Protein AF-A0A970T550-F1 (afdb_monomer)

Sequence (109 aa):
MKINMDKAIVEFIPETEVETAELEALWIKIANCVGDDKKLSPIGVYIPSEKNVARFHIGGLSEVEANAVPELRAPFDCTVYCLTCNKMQKVAKGDLVPICCGKVMEIMD

Mean predicted aligned error: 5.29 Å

Solvent-accessible surface area (backbone atoms only — not comparable to full-atom values): 6719 Å² total; per-residue (Å²): 106,49,79,50,76,62,93,95,42,79,45,81,43,58,75,46,61,64,49,42,30,53,49,50,32,52,42,58,68,52,67,63,64,84,78,54,80,52,43,80,41,81,52,88,78,78,42,65,91,82,46,80,59,85,49,66,45,74,44,56,59,52,76,66,59,69,70,50,78,79,71,39,41,30,74,44,75,34,42,30,36,26,94,86,80,69,50,71,45,81,45,51,54,68,38,71,53,58,71,49,98,92,37,68,38,45,78,47,132

Foldseek 3Di:
DDWDDDPPDIDDDDPDLQSVQVVVLVCVLQVPPPDDHWDWAWDDDQDCVVPNDTDTDTPPDDPCSVLDATFGFDQAFFWFADPPPRDIDTDHGGDTQDDDPNHRTHTDD

pLDDT: mean 90.44, std 7.03, range [61.25, 96.5]

Secondary structure (DSSP, 8-state):
-EEEEETTEEEEE--SHHHHHHHHHHHHHHH--SSSPPEEEE-S--BTTTB----EEEET--HHHHHSPP-PBPSSSEEEE-TTT--EEEE-TTSBPPEETTEEPEEE-

Structure (mmCIF, N/CA/C/O backbone):
data_AF-A0A970T550-F1
#
_entry.id   AF-A0A970T550-F1
#
loop_
_atom_site.group_PDB
_atom_site.id
_atom_site.type_symbol
_atom_site.label_atom_id
_atom_site.label_alt_id
_atom_site.label_comp_id
_atom_site.label_asym_id
_atom_site.label_entity_id
_atom_site.label_seq_id
_atom_site.pdbx_PDB_ins_code
_atom_site.Cartn_x
_atom_site.Cartn_y
_atom_site.Cartn_z
_atom_site.occupancy
_atom_site.B_iso_or_equiv
_atom_site.auth_seq_id
_atom_site.auth_comp_id
_atom_site.auth_asym_id
_atom_site.auth_atom_id
_atom_site.pdbx_PDB_model_num
ATOM 1 N N . MET A 1 1 ? -9.908 1.927 1.411 1.00 91.69 1 MET A N 1
ATOM 2 C CA . MET A 1 1 ? -9.423 1.863 0.021 1.00 91.69 1 MET A CA 1
ATOM 3 C C . MET A 1 1 ? -10.335 0.936 -0.747 1.00 91.69 1 MET A C 1
ATOM 5 O O . MET A 1 1 ? -10.575 -0.192 -0.315 1.00 91.69 1 MET A O 1
ATOM 9 N N . LYS A 1 2 ? -10.794 1.383 -1.914 1.00 95.38 2 LYS A N 1
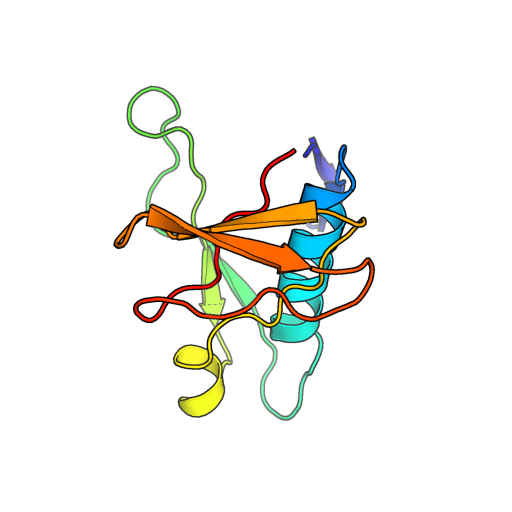ATOM 10 C CA . LYS A 1 2 ? -11.636 0.610 -2.825 1.00 95.38 2 LYS A CA 1
ATOM 11 C C . LYS A 1 2 ? -10.799 0.024 -3.961 1.00 95.38 2 LYS A C 1
ATOM 13 O O . LYS A 1 2 ? -9.899 0.680 -4.476 1.00 95.38 2 LYS A O 1
ATOM 18 N N . ILE A 1 3 ? -11.131 -1.199 -4.376 1.00 94.88 3 ILE A N 1
ATOM 19 C CA . ILE A 1 3 ? -10.524 -1.861 -5.538 1.00 94.88 3 ILE A CA 1
ATOM 20 C C . ILE A 1 3 ? -11.581 -1.997 -6.636 1.00 94.88 3 ILE A C 1
ATOM 22 O O . ILE A 1 3 ? -12.696 -2.452 -6.367 1.00 94.88 3 ILE A O 1
ATOM 26 N N . ASN A 1 4 ? -11.234 -1.610 -7.862 1.00 96.50 4 ASN A N 1
ATOM 27 C CA . ASN A 1 4 ? -12.048 -1.827 -9.058 1.00 96.50 4 ASN A CA 1
ATOM 28 C C . ASN A 1 4 ? -11.273 -2.649 -10.099 1.00 96.50 4 ASN A C 1
ATOM 30 O O . ASN A 1 4 ? -10.041 -2.664 -10.097 1.00 96.50 4 ASN A O 1
ATOM 34 N N . MET A 1 5 ? -11.995 -3.343 -10.979 1.00 95.06 5 MET A N 1
ATOM 35 C CA . MET A 1 5 ? -11.412 -4.112 -12.077 1.00 95.06 5 MET A CA 1
ATOM 36 C C . MET A 1 5 ? -12.086 -3.745 -13.396 1.00 95.06 5 MET A C 1
ATOM 38 O O . MET A 1 5 ? -13.282 -3.983 -13.569 1.00 95.06 5 MET A O 1
ATOM 42 N N . ASP A 1 6 ? -11.301 -3.240 -14.346 1.00 94.12 6 ASP A N 1
ATOM 43 C CA . ASP A 1 6 ? -11.699 -3.107 -15.748 1.00 94.12 6 ASP A CA 1
ATOM 44 C C . ASP A 1 6 ? -10.848 -4.044 -16.611 1.00 94.12 6 ASP A C 1
ATOM 46 O O . ASP A 1 6 ? -9.707 -3.752 -16.975 1.00 94.12 6 ASP A O 1
ATOM 50 N N . LYS A 1 7 ? -11.406 -5.219 -16.927 1.00 94.62 7 LYS A N 1
ATOM 51 C CA . LYS A 1 7 ? -10.752 -6.287 -17.702 1.00 94.62 7 LYS A CA 1
ATOM 52 C C . LYS A 1 7 ? -9.402 -6.697 -17.098 1.00 94.62 7 LYS A C 1
ATOM 54 O O . LYS A 1 7 ? -9.369 -7.458 -16.140 1.00 94.62 7 LYS A O 1
ATOM 59 N N . ALA A 1 8 ? -8.302 -6.232 -17.689 1.00 93.19 8 ALA A N 1
ATOM 60 C CA . ALA A 1 8 ? -6.933 -6.540 -17.283 1.00 93.19 8 ALA A CA 1
ATOM 61 C C . ALA A 1 8 ? -6.298 -5.424 -16.430 1.00 93.19 8 ALA A C 1
ATOM 63 O O . ALA A 1 8 ? -5.095 -5.460 -16.179 1.00 93.19 8 ALA A O 1
ATOM 64 N N . ILE A 1 9 ? -7.084 -4.428 -16.015 1.00 92.94 9 ILE A N 1
ATOM 65 C CA . ILE A 1 9 ? -6.650 -3.279 -15.221 1.00 92.94 9 ILE A CA 1
ATOM 66 C C . ILE A 1 9 ? -7.253 -3.394 -13.823 1.00 92.94 9 ILE A C 1
ATOM 68 O O . ILE A 1 9 ? -8.456 -3.604 -13.671 1.00 92.94 9 ILE A O 1
ATOM 72 N N . VAL A 1 10 ? -6.403 -3.239 -12.808 1.00 94.44 10 VAL A N 1
ATOM 73 C CA . VAL A 1 10 ? -6.810 -3.111 -11.406 1.00 94.44 10 VAL A CA 1
ATOM 74 C C . VAL A 1 10 ? -6.586 -1.667 -10.982 1.00 94.44 10 VAL A C 1
ATOM 76 O O . VAL A 1 10 ? -5.489 -1.138 -11.152 1.00 94.44 10 VAL A O 1
ATOM 79 N N . GLU A 1 11 ? -7.614 -1.047 -10.417 1.00 94.94 11 GLU A N 1
ATOM 80 C CA . GLU A 1 11 ? -7.554 0.316 -9.892 1.00 94.94 11 GLU A CA 1
ATOM 81 C C . GLU A 1 11 ? -7.606 0.278 -8.364 1.00 94.94 11 GLU A C 1
ATOM 83 O O . GLU A 1 11 ? -8.514 -0.322 -7.781 1.00 94.94 11 GLU A O 1
ATOM 88 N N . PHE A 1 12 ? -6.648 0.947 -7.723 1.00 96.12 12 PHE A N 1
ATOM 89 C CA . PHE A 1 12 ? -6.660 1.224 -6.289 1.00 96.12 12 PHE A CA 1
ATOM 90 C C . PHE A 1 12 ? -7.122 2.662 -6.085 1.00 96.12 12 PHE A C 1
ATOM 92 O O . PHE A 1 12 ? -6.464 3.597 -6.537 1.00 96.12 12 PHE A O 1
ATOM 99 N N . ILE A 1 13 ? -8.267 2.833 -5.433 1.00 96.19 13 ILE A N 1
ATOM 100 C CA . ILE A 1 13 ? -8.877 4.139 -5.198 1.00 96.19 13 ILE A CA 1
ATOM 101 C C . ILE A 1 13 ? -8.806 4.397 -3.690 1.00 96.19 13 ILE A C 1
ATOM 103 O O . ILE A 1 13 ? -9.539 3.742 -2.938 1.00 96.19 13 ILE A O 1
ATOM 107 N N . PRO A 1 14 ? -7.908 5.283 -3.224 1.00 96.50 14 PRO A N 1
ATOM 108 C CA . PRO A 1 14 ? -7.827 5.611 -1.810 1.00 96.50 14 PRO A CA 1
ATOM 109 C C . PRO A 1 14 ? -9.111 6.325 -1.374 1.00 96.50 14 PRO A C 1
ATOM 111 O O . PRO A 1 14 ? -9.698 7.107 -2.122 1.00 96.50 14 PRO A O 1
ATOM 114 N N . GLU A 1 15 ? -9.563 6.026 -0.164 1.00 96.19 15 GLU A N 1
ATOM 115 C CA . GLU A 1 15 ? -10.764 6.597 0.453 1.00 96.19 15 GLU A CA 1
ATOM 116 C C . GLU A 1 15 ? -10.410 7.543 1.611 1.00 96.19 15 GLU A C 1
ATOM 118 O O . GLU A 1 15 ? -11.272 8.281 2.085 1.00 96.19 15 GLU A O 1
ATOM 123 N N . THR A 1 16 ? -9.145 7.554 2.044 1.00 94.25 16 THR A N 1
ATOM 124 C CA . THR A 1 16 ? -8.625 8.434 3.099 1.00 94.25 16 THR A CA 1
ATOM 125 C C . THR A 1 16 ? -7.323 9.121 2.668 1.00 94.25 16 THR A C 1
ATOM 127 O O . THR A 1 16 ? -6.649 8.694 1.724 1.00 94.25 16 THR A O 1
ATOM 130 N N . GLU A 1 17 ? -6.938 10.197 3.363 1.00 92.00 17 GLU A N 1
ATOM 131 C CA . GLU A 1 17 ? -5.660 10.877 3.099 1.00 92.00 17 GLU A CA 1
ATOM 132 C C . GLU A 1 17 ? -4.452 9.980 3.430 1.00 92.00 17 GLU A C 1
ATOM 134 O O . GLU A 1 17 ? -3.449 10.017 2.720 1.00 92.00 17 GLU A O 1
ATOM 139 N N . VAL A 1 18 ? -4.562 9.126 4.455 1.00 91.06 18 VAL A N 1
ATOM 140 C CA . VAL A 1 18 ? -3.522 8.143 4.811 1.00 91.06 18 VAL A CA 1
ATOM 141 C C . VAL A 1 18 ? -3.333 7.126 3.688 1.00 91.06 18 VAL A C 1
ATOM 143 O O . VAL A 1 18 ? -2.213 6.923 3.229 1.00 91.06 18 VAL A O 1
ATOM 146 N N . GLU A 1 19 ? -4.424 6.558 3.171 1.00 94.25 19 GLU A N 1
ATOM 147 C CA . GLU A 1 19 ? -4.369 5.615 2.047 1.00 94.25 19 GLU A CA 1
ATOM 148 C C . GLU A 1 19 ? -3.802 6.260 0.778 1.00 94.25 19 GLU A C 1
ATOM 150 O O . GLU A 1 19 ? -3.144 5.593 -0.019 1.00 94.25 19 GLU A O 1
ATOM 155 N N . THR A 1 20 ? -4.043 7.560 0.587 1.00 94.69 20 THR A N 1
ATOM 156 C CA . THR A 1 20 ? -3.459 8.327 -0.520 1.00 94.69 20 THR A CA 1
ATOM 157 C C . THR A 1 20 ? -1.942 8.410 -0.365 1.00 94.69 20 THR A C 1
ATOM 159 O O . THR A 1 20 ? -1.222 8.073 -1.302 1.00 94.69 20 THR A O 1
ATOM 162 N N . ALA A 1 21 ? -1.448 8.771 0.822 1.00 91.50 21 ALA A N 1
ATOM 163 C CA . ALA A 1 21 ? -0.014 8.843 1.105 1.00 91.50 21 ALA A CA 1
ATOM 164 C C . ALA A 1 21 ? 0.685 7.474 0.974 1.00 91.50 21 ALA A C 1
ATOM 166 O O . ALA A 1 21 ? 1.790 7.382 0.435 1.00 91.50 21 ALA A O 1
ATOM 167 N N . GLU A 1 22 ? 0.041 6.391 1.417 1.00 93.06 22 GLU A N 1
ATOM 168 C CA . GLU A 1 22 ? 0.550 5.025 1.242 1.00 93.06 22 GLU A CA 1
ATOM 169 C C . GLU A 1 22 ? 0.610 4.617 -0.236 1.00 93.06 22 GLU A C 1
ATOM 171 O O . GLU A 1 22 ? 1.599 4.024 -0.682 1.00 93.06 22 GLU A O 1
ATOM 176 N N . LEU A 1 23 ? -0.424 4.953 -1.015 1.00 94.38 23 LEU A N 1
ATOM 177 C CA . LEU A 1 23 ? -0.464 4.665 -2.446 1.00 94.38 23 LEU A CA 1
ATOM 178 C C . LEU A 1 23 ? 0.580 5.483 -3.217 1.00 94.38 23 LEU A C 1
ATOM 180 O O . LEU A 1 23 ? 1.212 4.942 -4.122 1.00 94.38 23 LEU A O 1
ATOM 184 N N . GLU A 1 24 ? 0.826 6.739 -2.840 1.00 92.44 24 GLU A N 1
ATOM 185 C CA . GLU A 1 24 ? 1.916 7.559 -3.386 1.00 92.44 24 GLU A CA 1
ATOM 186 C C . GLU A 1 24 ? 3.290 6.943 -3.097 1.00 92.44 24 GLU A C 1
ATOM 188 O O . GLU A 1 24 ? 4.121 6.835 -4.003 1.00 92.44 24 GLU A O 1
ATOM 193 N N . ALA A 1 25 ? 3.524 6.470 -1.869 1.00 90.94 25 ALA A N 1
ATOM 194 C CA . ALA A 1 25 ? 4.768 5.794 -1.499 1.00 90.94 25 ALA A CA 1
ATOM 195 C C . ALA A 1 25 ? 4.979 4.504 -2.313 1.00 90.94 25 ALA A C 1
ATOM 197 O O . ALA A 1 25 ? 6.083 4.246 -2.812 1.00 90.94 25 ALA A O 1
ATOM 198 N N . LEU A 1 26 ? 3.918 3.709 -2.506 1.00 92.00 26 LEU A N 1
ATOM 199 C CA . LEU A 1 26 ? 3.947 2.550 -3.399 1.00 92.00 26 LEU A CA 1
ATOM 200 C C . LEU A 1 26 ? 4.240 2.973 -4.844 1.00 92.00 26 LEU A C 1
ATOM 202 O O . LEU A 1 26 ? 5.069 2.345 -5.506 1.00 92.00 26 LEU A O 1
ATOM 206 N N . TRP A 1 27 ? 3.602 4.042 -5.325 1.00 91.19 27 TRP A N 1
ATOM 207 C CA . TRP A 1 27 ? 3.770 4.538 -6.687 1.00 91.19 27 TRP A CA 1
ATOM 208 C C . TRP A 1 27 ? 5.207 4.973 -6.954 1.00 91.19 27 TRP A C 1
ATOM 210 O O . TRP A 1 27 ? 5.792 4.545 -7.941 1.00 91.19 27 TRP A O 1
ATOM 220 N N . ILE A 1 28 ? 5.832 5.725 -6.047 1.00 87.81 28 ILE A N 1
ATOM 221 C CA . ILE A 1 28 ? 7.250 6.112 -6.143 1.00 87.81 28 ILE A CA 1
ATOM 222 C C . ILE A 1 28 ? 8.148 4.872 -6.267 1.00 87.81 28 ILE A C 1
ATOM 224 O O . ILE A 1 28 ? 9.086 4.859 -7.069 1.00 87.81 28 ILE A O 1
ATOM 228 N N . LYS A 1 29 ? 7.847 3.804 -5.518 1.00 87.19 29 LYS A N 1
ATOM 229 C CA . LYS A 1 29 ? 8.621 2.555 -5.548 1.00 87.19 29 LYS A CA 1
ATOM 230 C C . LYS A 1 29 ? 8.563 1.859 -6.909 1.00 87.19 29 LYS A C 1
ATOM 232 O O . LYS A 1 29 ? 9.591 1.373 -7.393 1.00 87.19 29 LYS A O 1
ATOM 237 N N . ILE A 1 30 ? 7.373 1.788 -7.507 1.00 88.19 30 ILE A N 1
ATOM 238 C CA . ILE A 1 30 ? 7.119 1.006 -8.728 1.00 88.19 30 ILE A CA 1
ATOM 239 C C . ILE A 1 30 ? 7.219 1.823 -10.022 1.00 88.19 30 ILE A C 1
ATOM 241 O O . ILE A 1 30 ? 7.552 1.252 -11.052 1.00 88.19 30 ILE A O 1
ATOM 245 N N . ALA A 1 31 ? 6.963 3.132 -9.983 1.00 82.44 31 ALA A N 1
ATOM 246 C CA . ALA A 1 31 ? 6.925 4.003 -11.160 1.00 82.44 31 ALA A CA 1
ATOM 247 C C . ALA A 1 31 ? 8.295 4.589 -11.527 1.00 82.44 31 ALA A C 1
ATOM 249 O O . ALA A 1 31 ? 8.514 4.947 -12.683 1.00 82.44 31 ALA A O 1
ATOM 250 N N . ASN A 1 32 ? 9.233 4.670 -10.575 1.00 68.44 32 ASN A N 1
ATOM 251 C CA . ASN A 1 32 ? 10.612 5.067 -10.863 1.00 68.44 32 ASN A CA 1
ATOM 252 C C . ASN A 1 32 ? 11.342 3.925 -11.587 1.00 68.44 32 ASN A C 1
ATOM 254 O O . ASN A 1 32 ? 12.103 3.169 -10.983 1.00 68.44 32 ASN A O 1
ATOM 258 N N . CYS A 1 33 ? 11.080 3.756 -12.880 1.00 61.25 33 CYS A N 1
ATOM 259 C CA . CYS A 1 33 ? 11.718 2.744 -13.717 1.00 61.25 33 CYS A CA 1
ATOM 260 C C . CYS A 1 33 ? 13.079 3.243 -14.217 1.00 61.25 33 CYS A C 1
ATOM 262 O O . CYS A 1 33 ? 13.229 3.663 -15.362 1.00 61.25 33 CYS A O 1
ATOM 264 N N . VAL A 1 34 ? 14.089 3.194 -13.347 1.00 63.53 34 VAL A N 1
ATOM 265 C CA . VAL A 1 34 ? 15.486 3.109 -13.788 1.00 63.53 34 VAL A CA 1
ATOM 266 C C . VAL A 1 34 ? 15.836 1.621 -13.836 1.00 63.53 34 VAL A C 1
ATOM 268 O O . VAL A 1 34 ? 16.086 1.023 -12.796 1.00 63.53 34 VAL A O 1
ATOM 271 N N . GLY A 1 35 ? 15.812 1.014 -15.027 1.00 67.06 35 GLY A N 1
ATOM 272 C CA . GLY A 1 35 ? 16.088 -0.417 -15.217 1.00 67.06 35 GLY A CA 1
ATOM 273 C C . GLY A 1 35 ? 14.882 -1.208 -15.732 1.00 67.06 35 GLY A C 1
ATOM 274 O O . GLY A 1 35 ? 14.208 -0.755 -16.654 1.00 67.06 35 GLY A O 1
ATOM 275 N N . ASP A 1 36 ? 14.654 -2.395 -15.165 1.00 67.88 36 ASP A N 1
ATOM 276 C CA . ASP A 1 36 ? 13.616 -3.339 -15.597 1.00 67.88 36 ASP A CA 1
ATOM 277 C C . ASP A 1 36 ? 12.190 -2.899 -15.217 1.00 67.88 36 ASP A C 1
ATOM 279 O O . ASP A 1 36 ? 11.968 -2.180 -14.239 1.00 67.88 36 ASP A O 1
ATOM 283 N N . ASP A 1 37 ? 11.201 -3.402 -15.963 1.00 80.00 37 ASP A N 1
ATOM 284 C CA . ASP A 1 37 ? 9.783 -3.211 -15.653 1.00 80.00 37 ASP A CA 1
ATOM 285 C C . ASP A 1 37 ? 9.434 -3.803 -14.280 1.00 80.00 37 ASP A C 1
ATOM 287 O O . ASP A 1 37 ? 9.510 -5.020 -14.061 1.00 80.00 37 ASP A O 1
ATOM 291 N N . LYS A 1 38 ? 8.957 -2.952 -13.369 1.00 89.69 38 LYS A N 1
ATOM 292 C CA . LYS A 1 38 ? 8.480 -3.384 -12.053 1.00 89.69 38 LYS A CA 1
ATOM 293 C C . LYS A 1 38 ? 7.055 -3.917 -12.137 1.00 89.69 38 LYS A C 1
ATOM 295 O O . LYS A 1 38 ? 6.193 -3.337 -12.795 1.00 89.69 38 LYS A O 1
ATOM 300 N N . LYS A 1 39 ? 6.796 -5.048 -11.475 1.00 90.88 39 LYS A N 1
ATOM 301 C CA . LYS A 1 39 ? 5.511 -5.771 -11.561 1.00 90.88 39 LYS A CA 1
ATOM 302 C C . LYS A 1 39 ? 5.051 -6.255 -10.195 1.00 90.88 39 LYS A C 1
ATOM 304 O O . LYS A 1 39 ? 5.843 -6.820 -9.444 1.00 90.88 39 LYS A O 1
ATOM 309 N N . LEU A 1 40 ? 3.760 -6.106 -9.907 1.00 93.06 40 LEU A N 1
ATOM 310 C CA . LEU A 1 40 ? 3.124 -6.704 -8.733 1.00 93.06 40 LEU A CA 1
ATOM 311 C C . LEU A 1 40 ? 2.671 -8.126 -9.064 1.00 93.06 40 LEU A C 1
ATOM 313 O O . LEU A 1 40 ? 1.848 -8.331 -9.952 1.00 93.06 40 LEU A O 1
ATOM 317 N N . SER A 1 41 ? 3.208 -9.113 -8.351 1.00 94.06 41 SER A N 1
ATOM 318 C CA . SER A 1 41 ? 2.830 -10.526 -8.493 1.00 94.06 41 SER A CA 1
ATOM 319 C C . SER A 1 41 ? 2.178 -11.022 -7.202 1.00 94.06 41 SER A C 1
ATOM 321 O O . SER A 1 41 ? 2.760 -10.816 -6.139 1.00 94.06 41 SER A O 1
ATOM 323 N N . PRO A 1 42 ? 0.994 -11.655 -7.236 1.00 95.62 42 PRO A N 1
ATOM 324 C CA . PRO A 1 42 ? 0.320 -12.107 -6.020 1.00 95.62 42 PRO A CA 1
ATOM 325 C C . PRO A 1 42 ? 1.149 -13.161 -5.270 1.00 95.62 42 PRO A C 1
ATOM 327 O O . PRO A 1 42 ? 1.794 -14.012 -5.883 1.00 95.62 42 PRO A O 1
ATOM 330 N N . ILE A 1 43 ? 1.115 -13.115 -3.936 1.00 94.56 43 ILE A N 1
ATOM 331 C CA . ILE A 1 43 ? 1.786 -14.079 -3.054 1.00 94.56 43 ILE A CA 1
ATOM 332 C C . ILE A 1 43 ? 0.742 -14.920 -2.320 1.00 94.56 43 ILE A C 1
ATOM 334 O O . ILE A 1 43 ? 0.021 -14.422 -1.452 1.00 94.56 43 ILE A O 1
ATOM 338 N N . GLY A 1 44 ? 0.752 -16.227 -2.584 1.00 92.19 44 GLY A N 1
ATOM 339 C CA . GLY A 1 44 ? -0.106 -17.191 -1.897 1.00 92.19 44 GLY A CA 1
ATOM 340 C C . GLY A 1 44 ? -1.582 -17.044 -2.270 1.00 92.19 44 GLY A C 1
ATOM 341 O O . GLY A 1 44 ? -1.912 -16.752 -3.416 1.00 92.19 44 GLY A O 1
ATOM 342 N N . VAL A 1 45 ? -2.462 -17.280 -1.295 1.00 91.12 45 VAL A N 1
ATOM 343 C CA . VAL A 1 45 ? -3.922 -17.230 -1.457 1.00 91.12 45 VAL A CA 1
ATOM 344 C C . VAL A 1 45 ? -4.493 -16.165 -0.521 1.00 91.12 45 VAL A C 1
ATOM 346 O O . VAL A 1 45 ? -4.036 -16.029 0.615 1.00 91.12 45 VAL A O 1
ATOM 349 N N . TYR A 1 46 ? -5.487 -15.410 -0.990 1.00 93.06 46 TYR A N 1
ATOM 350 C CA . TYR A 1 46 ? -6.248 -14.477 -0.161 1.00 93.06 46 TYR A CA 1
ATOM 351 C C . TYR A 1 46 ? -7.484 -15.179 0.414 1.00 93.06 46 TYR A C 1
ATOM 353 O O . TYR A 1 46 ? -8.390 -15.551 -0.331 1.00 93.06 46 TYR A O 1
ATOM 361 N N . ILE A 1 47 ? -7.505 -15.367 1.737 1.00 94.31 47 ILE A N 1
ATOM 362 C CA . ILE A 1 47 ? -8.607 -15.995 2.477 1.00 94.31 47 ILE A CA 1
ATOM 363 C C . ILE A 1 47 ? -9.029 -15.032 3.601 1.00 94.31 47 ILE A C 1
ATOM 365 O O . ILE A 1 47 ? -8.378 -15.005 4.650 1.00 94.31 47 ILE A O 1
ATOM 369 N N . PRO A 1 48 ? -10.106 -14.239 3.416 1.00 93.69 48 PRO A N 1
ATOM 370 C CA . PRO A 1 48 ? -10.512 -13.203 4.371 1.00 93.69 48 PRO A CA 1
ATOM 371 C C . PRO A 1 48 ? -10.757 -13.715 5.794 1.00 93.69 48 PRO A C 1
ATOM 373 O O . PRO A 1 48 ? -10.487 -12.999 6.754 1.00 93.69 48 PRO A O 1
ATOM 376 N N . SER A 1 49 ? -11.250 -14.951 5.929 1.00 96.00 49 SER A N 1
ATOM 377 C CA . SER A 1 49 ? -11.546 -15.580 7.222 1.00 96.00 49 SER A CA 1
ATOM 378 C C . SER A 1 49 ? -10.303 -15.963 8.023 1.00 96.00 49 SER A C 1
ATOM 380 O O . SER A 1 49 ? -10.385 -16.079 9.240 1.00 96.00 49 SER A O 1
ATOM 382 N N . GLU A 1 50 ? -9.167 -16.177 7.360 1.00 93.56 50 GLU A N 1
ATOM 383 C CA . GLU A 1 50 ? -7.894 -16.471 8.025 1.00 93.56 50 GLU A CA 1
ATOM 384 C C . GLU A 1 50 ? -7.093 -15.192 8.237 1.00 93.56 50 GLU A C 1
ATOM 386 O O . GLU A 1 50 ? -6.638 -14.890 9.341 1.00 93.56 50 GLU A O 1
ATOM 391 N N . LYS A 1 51 ? -6.913 -14.428 7.157 1.00 90.25 51 LYS A N 1
ATOM 392 C CA . LYS A 1 51 ? -6.180 -13.172 7.171 1.00 90.25 51 LYS A CA 1
ATOM 393 C C . LYS A 1 51 ? -6.711 -12.259 6.081 1.00 90.25 51 LYS A C 1
ATOM 395 O O . LYS A 1 51 ? -6.490 -12.491 4.894 1.00 90.25 51 LYS A O 1
ATOM 400 N N . ASN A 1 52 ? -7.344 -11.169 6.498 1.00 92.31 52 ASN A N 1
ATOM 401 C CA . ASN A 1 52 ?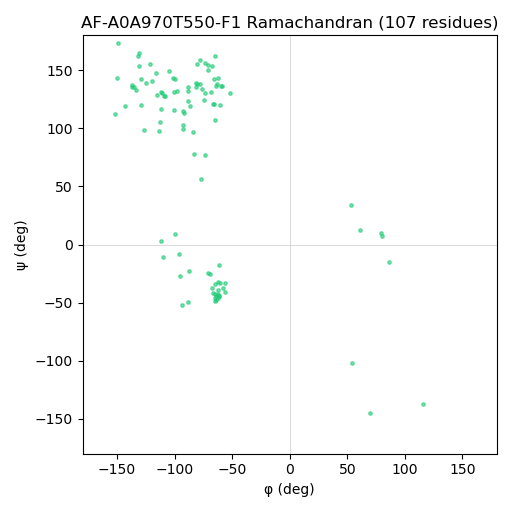 -7.909 -10.172 5.597 1.00 92.31 52 ASN A CA 1
ATOM 402 C C . ASN A 1 52 ? -6.837 -9.237 4.999 1.00 92.31 52 ASN A C 1
ATOM 404 O O . ASN A 1 52 ? -6.880 -8.027 5.185 1.00 92.31 52 ASN A O 1
ATOM 408 N N . VAL A 1 53 ? -5.830 -9.808 4.330 1.00 93.00 53 VAL A N 1
ATOM 409 C CA . VAL A 1 53 ? -4.738 -9.070 3.681 1.00 93.00 53 VAL A CA 1
ATOM 410 C C . VAL A 1 53 ? -4.347 -9.766 2.378 1.00 93.00 53 VAL A C 1
ATOM 412 O O . VAL A 1 53 ? -3.879 -10.907 2.400 1.00 93.00 53 VAL A O 1
ATOM 415 N N . ALA A 1 54 ? -4.477 -9.068 1.250 1.00 94.00 54 ALA A N 1
ATOM 416 C CA . ALA A 1 54 ? -3.869 -9.478 -0.013 1.00 94.00 54 ALA A CA 1
ATOM 417 C C . ALA A 1 54 ? -2.389 -9.062 -0.032 1.00 94.00 54 ALA A C 1
ATOM 419 O O . ALA A 1 54 ? -2.039 -7.975 0.422 1.00 94.00 54 ALA A O 1
ATOM 420 N N . ARG A 1 55 ? -1.502 -9.930 -0.531 1.00 94.31 55 ARG A N 1
ATOM 421 C CA . ARG A 1 55 ? -0.055 -9.671 -0.567 1.00 94.31 55 ARG A CA 1
ATOM 422 C C . ARG A 1 55 ? 0.480 -9.804 -1.980 1.00 94.31 55 ARG A C 1
ATOM 424 O O . ARG A 1 55 ? 0.133 -10.751 -2.682 1.00 94.31 55 ARG A O 1
ATOM 431 N N . PHE A 1 56 ? 1.374 -8.894 -2.346 1.00 95.19 56 PHE A N 1
ATOM 432 C CA . PHE A 1 56 ? 2.044 -8.876 -3.639 1.00 95.19 56 PHE A CA 1
ATOM 433 C C . PHE A 1 56 ? 3.556 -8.758 -3.448 1.00 95.19 56 PHE A C 1
ATOM 435 O O . PHE A 1 56 ? 4.029 -8.060 -2.554 1.00 95.19 56 PHE A O 1
ATOM 442 N N . HIS A 1 57 ? 4.306 -9.451 -4.296 1.00 93.56 57 HIS A N 1
ATOM 443 C CA . HIS A 1 57 ? 5.736 -9.274 -4.475 1.00 93.56 57 HIS A CA 1
ATOM 444 C C . HIS A 1 57 ? 5.965 -8.193 -5.532 1.00 93.56 57 HIS A C 1
ATOM 446 O O . HIS A 1 57 ? 5.325 -8.233 -6.585 1.00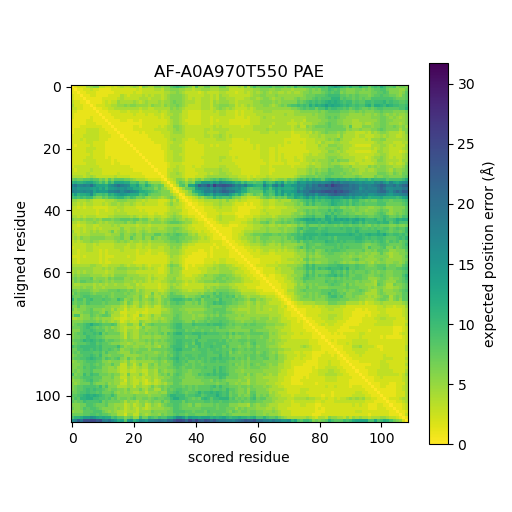 93.56 57 HIS A O 1
ATOM 452 N N . ILE A 1 58 ? 6.892 -7.268 -5.280 1.00 92.38 58 ILE A N 1
ATOM 453 C CA . ILE A 1 58 ? 7.326 -6.273 -6.266 1.00 92.38 58 ILE A CA 1
ATOM 454 C C . ILE A 1 58 ? 8.551 -6.836 -6.998 1.00 92.38 58 ILE A C 1
ATOM 456 O O . ILE A 1 58 ? 9.647 -6.876 -6.448 1.00 92.38 58 ILE A O 1
ATOM 460 N N . GLY A 1 59 ? 8.360 -7.321 -8.225 1.00 89.75 59 GLY A N 1
ATOM 461 C CA . GLY A 1 59 ? 9.453 -7.751 -9.105 1.00 89.75 59 GLY A CA 1
ATOM 462 C C . GLY A 1 59 ? 10.163 -6.565 -9.761 1.00 89.75 59 GLY A C 1
ATOM 463 O O . GLY A 1 59 ? 9.578 -5.490 -9.862 1.00 89.75 59 GLY A O 1
ATOM 464 N N . GLY A 1 60 ? 11.402 -6.772 -10.221 1.00 88.06 60 GLY A N 1
ATOM 465 C CA . GLY A 1 60 ? 12.188 -5.752 -10.936 1.00 88.06 60 GLY A CA 1
ATOM 466 C C . GLY A 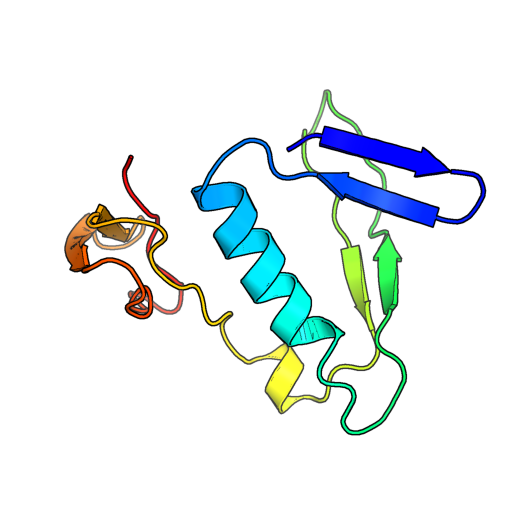1 60 ? 12.861 -4.703 -10.041 1.00 88.06 60 GLY A C 1
ATOM 467 O O . GLY A 1 60 ? 13.372 -3.712 -10.548 1.00 88.06 60 GLY A O 1
ATOM 468 N N . LEU A 1 61 ? 12.857 -4.891 -8.716 1.00 88.25 61 LEU A N 1
ATOM 469 C CA . LEU A 1 61 ? 13.621 -4.046 -7.794 1.00 88.25 61 LEU A CA 1
ATOM 470 C C . LEU A 1 61 ? 15.103 -4.444 -7.798 1.00 88.25 61 LEU A C 1
ATOM 472 O O . LEU A 1 61 ? 15.428 -5.631 -7.734 1.00 88.25 61 LEU A O 1
ATOM 476 N N . SER A 1 62 ? 15.997 -3.457 -7.784 1.00 87.31 62 SER A N 1
ATOM 477 C CA . SER A 1 62 ? 17.400 -3.669 -7.414 1.00 87.31 62 SER A CA 1
ATOM 478 C C . SER A 1 62 ? 17.527 -4.095 -5.946 1.00 87.31 62 SER A C 1
ATOM 480 O O . SER A 1 62 ? 16.622 -3.879 -5.139 1.00 87.31 62 SER A O 1
ATOM 482 N N . GLU A 1 63 ? 18.673 -4.662 -5.558 1.00 85.94 63 GLU A N 1
ATOM 483 C CA . GLU A 1 63 ? 18.926 -5.059 -4.163 1.00 85.94 63 GLU A CA 1
ATOM 484 C C . GLU A 1 63 ? 18.798 -3.875 -3.190 1.00 85.94 63 GLU A C 1
ATOM 486 O O . GLU A 1 63 ? 18.247 -4.012 -2.097 1.00 85.94 63 GLU A O 1
ATOM 491 N N . VAL A 1 64 ? 19.242 -2.687 -3.611 1.00 86.19 64 VAL A N 1
ATOM 492 C CA . VAL A 1 64 ? 19.116 -1.456 -2.821 1.00 86.19 64 VAL A CA 1
ATOM 493 C C . VAL A 1 64 ? 17.646 -1.084 -2.649 1.00 86.19 64 VAL A C 1
ATOM 495 O O . VAL A 1 64 ? 17.205 -0.808 -1.536 1.00 86.19 64 VAL A O 1
ATOM 498 N N . GLU A 1 65 ? 16.858 -1.123 -3.723 1.00 86.81 65 GLU A N 1
ATOM 499 C CA . GLU A 1 65 ? 15.432 -0.816 -3.650 1.00 86.81 65 GLU A CA 1
ATOM 500 C C . GLU A 1 65 ? 14.668 -1.853 -2.828 1.00 86.81 65 GLU A C 1
ATOM 502 O O . GLU A 1 65 ? 13.826 -1.472 -2.023 1.00 86.81 65 GLU A O 1
ATOM 507 N N . ALA A 1 66 ? 14.957 -3.144 -2.970 1.00 86.50 66 ALA A N 1
ATOM 508 C CA . ALA A 1 66 ? 14.272 -4.196 -2.221 1.00 86.50 66 ALA A CA 1
ATOM 509 C C . ALA A 1 66 ? 14.453 -4.049 -0.700 1.00 86.50 66 ALA A C 1
ATOM 511 O O . ALA A 1 66 ? 13.532 -4.346 0.060 1.00 86.50 66 ALA A O 1
ATOM 512 N N . ASN A 1 67 ? 15.608 -3.540 -0.264 1.00 85.69 67 ASN A N 1
ATOM 513 C CA . ASN A 1 67 ? 15.934 -3.346 1.149 1.00 85.69 67 ASN A CA 1
ATOM 514 C C . ASN A 1 67 ? 15.666 -1.918 1.662 1.00 85.69 67 ASN A C 1
ATOM 516 O O . ASN A 1 67 ? 15.757 -1.670 2.864 1.00 85.69 67 ASN A O 1
ATOM 520 N N . ALA A 1 68 ? 15.334 -0.971 0.780 1.00 84.38 68 ALA A N 1
ATOM 521 C CA . ALA A 1 68 ? 15.036 0.402 1.168 1.00 84.38 68 ALA A CA 1
ATOM 522 C C . ALA A 1 68 ? 13.663 0.516 1.845 1.00 84.38 68 ALA A C 1
ATOM 524 O O . ALA A 1 68 ? 12.642 0.073 1.303 1.00 84.38 68 ALA A O 1
ATOM 525 N N . VAL A 1 69 ? 13.644 1.181 3.002 1.00 80.19 69 VAL A N 1
ATOM 526 C CA . VAL A 1 69 ? 12.421 1.516 3.740 1.00 80.19 69 VAL A CA 1
ATOM 527 C C . VAL A 1 69 ? 11.555 2.467 2.896 1.00 80.19 69 VAL A C 1
ATOM 529 O O . VAL A 1 69 ? 12.111 3.363 2.261 1.00 80.19 69 VAL A O 1
ATOM 532 N N . PRO A 1 70 ? 10.220 2.288 2.847 1.00 80.44 70 PRO A N 1
ATOM 533 C CA . PRO A 1 70 ? 9.340 3.193 2.114 1.00 80.44 70 PRO A CA 1
ATOM 534 C C . PRO A 1 70 ? 9.440 4.637 2.617 1.00 80.44 70 PRO A C 1
ATOM 536 O O . PRO A 1 70 ? 9.432 4.885 3.823 1.00 80.44 70 PRO A O 1
ATOM 539 N N . GLU A 1 71 ? 9.487 5.587 1.685 1.00 86.56 71 GLU A N 1
ATOM 540 C CA . GLU A 1 71 ? 9.383 7.013 1.985 1.00 86.56 71 GLU A CA 1
ATOM 541 C C . GLU A 1 71 ? 7.903 7.398 2.079 1.00 86.56 71 GLU A C 1
ATOM 543 O O . GLU A 1 71 ? 7.246 7.623 1.065 1.00 86.56 71 GLU A O 1
ATOM 548 N N . LEU A 1 72 ? 7.367 7.442 3.299 1.00 90.00 72 LEU A N 1
ATOM 549 C CA . LEU A 1 72 ? 5.998 7.882 3.565 1.00 90.00 72 LEU A CA 1
ATOM 550 C C . LEU A 1 72 ? 6.008 9.346 4.008 1.00 90.00 72 LEU A C 1
ATOM 552 O O . LEU A 1 72 ? 6.787 9.719 4.886 1.00 90.00 72 LEU A O 1
ATOM 556 N N . ARG A 1 73 ? 5.138 10.174 3.428 1.00 91.12 73 ARG A N 1
ATOM 557 C CA . ARG A 1 73 ? 4.944 11.569 3.849 1.00 91.12 73 ARG A CA 1
ATOM 558 C C . ARG A 1 73 ? 3.687 11.704 4.693 1.00 91.12 73 ARG A C 1
ATOM 560 O O . ARG A 1 73 ? 2.688 11.048 4.419 1.00 91.12 73 ARG A O 1
ATOM 567 N N . ALA A 1 74 ? 3.740 12.562 5.705 1.00 92.88 74 ALA A N 1
ATOM 568 C CA . ALA A 1 74 ? 2.596 12.844 6.556 1.00 92.88 74 ALA A CA 1
ATOM 569 C C . ALA A 1 74 ? 1.501 13.573 5.745 1.00 92.88 74 ALA A C 1
ATOM 571 O O . ALA A 1 74 ? 1.762 14.653 5.206 1.00 92.88 74 ALA A O 1
ATOM 572 N N . PRO A 1 75 ? 0.280 13.023 5.641 1.00 91.06 75 PRO A N 1
ATOM 573 C CA . PRO A 1 75 ? -0.802 13.634 4.860 1.00 91.06 75 PRO A CA 1
ATOM 574 C C . PRO A 1 75 ? -1.351 14.934 5.482 1.00 91.06 75 PRO A C 1
ATOM 576 O O . PRO A 1 75 ? -1.857 15.815 4.776 1.00 91.06 75 PRO A O 1
ATOM 579 N N . PHE A 1 76 ? -1.213 15.075 6.799 1.00 91.88 76 PHE A N 1
ATOM 580 C CA . PHE A 1 76 ? -1.631 16.215 7.612 1.00 91.88 76 PHE A CA 1
ATOM 581 C C . PHE A 1 76 ? -0.693 16.370 8.819 1.00 91.88 76 PHE A C 1
ATOM 583 O O . PHE A 1 76 ? 0.184 15.535 9.035 1.00 91.88 76 PHE A O 1
ATOM 590 N N . ASP A 1 77 ? -0.856 17.447 9.592 1.00 94.12 77 ASP A N 1
ATOM 591 C CA . ASP A 1 77 ? -0.124 17.630 10.848 1.00 94.12 77 ASP A CA 1
ATOM 592 C C . ASP A 1 77 ? -0.561 16.547 11.842 1.00 94.12 77 ASP A C 1
ATOM 594 O O . ASP A 1 77 ? -1.674 16.589 12.365 1.00 94.12 77 ASP A O 1
ATOM 598 N N . CYS A 1 78 ? 0.304 15.568 12.098 1.00 92.88 78 CYS A N 1
ATOM 599 C CA . CYS A 1 78 ? -0.054 14.362 12.837 1.00 92.88 78 CYS A CA 1
ATOM 600 C C . CYS A 1 78 ? 0.947 14.042 13.949 1.00 92.88 78 CYS A C 1
ATOM 602 O O . CYS A 1 78 ? 2.075 14.546 14.001 1.00 92.88 78 CYS A O 1
ATOM 604 N N . THR A 1 79 ? 0.541 13.157 14.857 1.00 95.19 79 THR A N 1
ATOM 605 C CA . THR A 1 79 ? 1.477 12.488 15.764 1.00 95.19 79 THR A CA 1
ATOM 606 C C . THR A 1 79 ? 1.745 11.101 15.217 1.00 95.19 79 THR A C 1
ATOM 608 O O . THR A 1 79 ? 0.821 10.377 14.879 1.00 95.19 79 THR A O 1
ATOM 611 N N . VAL A 1 80 ? 3.010 10.722 15.121 1.00 94.56 80 VAL A N 1
ATOM 612 C CA . VAL A 1 80 ? 3.409 9.380 14.708 1.00 94.56 80 VAL A CA 1
ATOM 613 C C . VAL A 1 80 ? 3.878 8.591 15.916 1.00 94.56 80 VAL A C 1
ATOM 615 O O . VAL A 1 80 ? 4.445 9.159 16.857 1.00 94.56 80 VAL A O 1
ATOM 618 N N . TYR A 1 81 ? 3.676 7.281 15.890 1.00 95.06 81 TYR A N 1
ATOM 619 C CA . TYR A 1 81 ? 3.939 6.395 17.015 1.00 95.06 81 TYR A CA 1
ATOM 620 C C . TYR A 1 81 ? 4.675 5.121 16.590 1.00 95.06 81 TYR A C 1
ATOM 622 O O . TYR A 1 81 ? 4.369 4.488 15.582 1.00 95.06 81 TYR A O 1
ATOM 630 N N . CYS A 1 82 ? 5.687 4.736 17.368 1.00 94.12 82 CYS A N 1
ATOM 631 C CA . CYS A 1 82 ? 6.420 3.494 17.159 1.00 94.12 82 CYS A CA 1
ATOM 632 C C . CYS A 1 82 ? 5.807 2.375 18.004 1.00 94.12 82 CYS A C 1
ATOM 634 O O . CYS A 1 82 ? 5.947 2.384 19.225 1.00 94.12 82 CYS A O 1
ATOM 636 N N . LEU A 1 83 ? 5.245 1.356 17.353 1.00 90.75 83 LEU A N 1
ATOM 637 C CA . LEU A 1 83 ? 4.682 0.169 18.013 1.00 90.75 83 LEU A CA 1
ATOM 638 C C . LEU A 1 83 ? 5.706 -0.658 18.818 1.00 90.75 83 LEU A C 1
ATOM 640 O O . LEU A 1 83 ? 5.317 -1.476 19.646 1.00 90.75 83 LEU A O 1
ATOM 644 N N . THR A 1 84 ? 7.010 -0.480 18.577 1.00 94.06 84 THR A N 1
ATOM 645 C CA . THR A 1 84 ? 8.066 -1.259 19.248 1.00 94.06 84 THR A CA 1
ATOM 646 C C . THR A 1 84 ? 8.522 -0.621 20.559 1.00 94.06 84 THR A C 1
ATOM 648 O O . THR A 1 84 ? 8.644 -1.305 21.570 1.00 94.06 84 THR A O 1
ATOM 651 N N . CYS A 1 85 ? 8.829 0.680 20.543 1.00 95.69 85 CYS A N 1
ATOM 652 C CA . CYS A 1 85 ? 9.380 1.391 21.704 1.00 95.69 85 CYS A CA 1
ATOM 653 C C . CYS A 1 85 ? 8.419 2.419 22.311 1.00 95.69 85 CYS A C 1
ATOM 655 O O . CYS A 1 85 ? 8.788 3.129 23.243 1.00 95.69 85 CYS A O 1
ATOM 657 N N . ASN A 1 86 ? 7.203 2.519 21.778 1.00 94.19 86 ASN A N 1
ATOM 658 C CA . ASN A 1 86 ? 6.156 3.449 22.190 1.00 94.19 86 ASN A CA 1
ATOM 659 C C . ASN A 1 86 ? 6.498 4.938 22.047 1.00 94.19 86 ASN A C 1
ATOM 661 O O . ASN A 1 86 ? 5.780 5.792 22.568 1.00 94.19 86 ASN A O 1
ATOM 665 N N . LYS A 1 87 ? 7.585 5.276 21.346 1.00 95.75 87 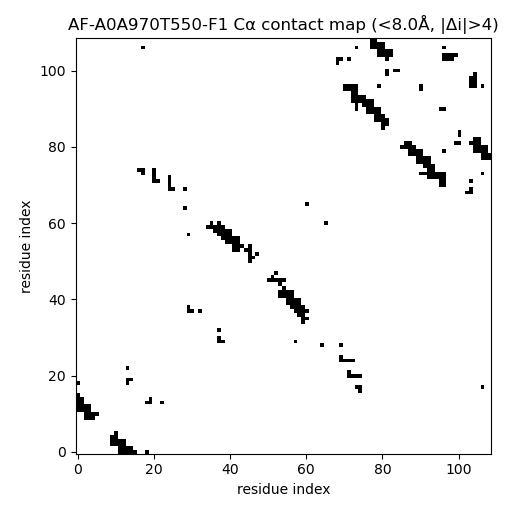LYS A N 1
ATOM 666 C CA . LYS A 1 87 ? 7.960 6.669 21.101 1.00 95.75 87 LYS A CA 1
ATOM 667 C C . LYS A 1 87 ? 6.893 7.352 20.248 1.00 95.75 87 LYS A C 1
ATOM 669 O O . LYS A 1 87 ? 6.461 6.787 19.248 1.00 95.75 87 LYS A O 1
ATOM 674 N N . MET A 1 88 ? 6.540 8.579 20.621 1.00 95.69 88 MET A N 1
ATOM 675 C CA . MET A 1 88 ? 5.656 9.459 19.860 1.00 95.69 88 MET A CA 1
ATOM 676 C C . MET A 1 88 ? 6.413 10.702 19.400 1.00 95.69 88 MET A C 1
ATOM 678 O O . MET A 1 88 ? 7.316 11.179 20.094 1.00 95.69 88 MET A O 1
ATOM 682 N N . GLN A 1 89 ? 6.052 11.235 18.239 1.00 95.56 89 GLN A N 1
ATOM 683 C CA . GLN A 1 89 ? 6.633 12.463 17.701 1.00 95.56 89 GLN A CA 1
ATOM 684 C C . GLN A 1 89 ? 5.608 13.204 16.840 1.00 95.56 89 GLN A C 1
ATOM 686 O O . GLN A 1 89 ? 4.840 12.576 16.126 1.00 95.56 89 GLN A O 1
ATOM 691 N N . LYS A 1 90 ? 5.611 14.540 16.884 1.00 95.88 90 LYS A N 1
ATOM 692 C CA . LYS A 1 90 ? 4.817 15.364 15.963 1.00 95.88 90 LYS A CA 1
ATOM 693 C C . LYS A 1 90 ? 5.531 15.509 14.621 1.00 95.88 90 LYS A C 1
ATOM 695 O O . LYS A 1 90 ? 6.748 15.705 14.602 1.00 95.88 90 LYS A O 1
ATOM 700 N N . VAL A 1 91 ? 4.775 15.437 13.535 1.00 95.12 91 VAL A N 1
ATOM 701 C CA . VAL A 1 91 ? 5.253 15.567 12.155 1.00 95.12 91 VAL A CA 1
ATOM 702 C C . VAL A 1 91 ? 4.311 16.523 11.430 1.00 95.12 91 VAL A C 1
ATOM 704 O O . VAL A 1 91 ? 3.096 16.410 11.580 1.00 95.12 91 VAL A O 1
ATOM 707 N N . ALA A 1 92 ? 4.864 17.495 10.706 1.00 95.31 92 ALA A N 1
ATOM 708 C CA . ALA A 1 92 ? 4.059 18.438 9.941 1.00 95.31 92 ALA A CA 1
ATOM 709 C C . ALA A 1 92 ? 3.622 17.823 8.607 1.00 95.31 92 ALA A C 1
ATOM 711 O O . ALA A 1 92 ? 4.285 16.933 8.067 1.00 95.31 92 ALA A O 1
ATOM 712 N N . LYS A 1 93 ? 2.522 18.323 8.046 1.00 94.00 93 LYS A N 1
ATOM 713 C CA . LYS A 1 93 ? 2.036 17.923 6.725 1.00 94.00 93 LYS A CA 1
ATOM 714 C C . LYS A 1 93 ? 3.143 18.029 5.673 1.00 94.00 93 LYS A C 1
ATOM 716 O O . LYS A 1 93 ? 3.774 19.070 5.513 1.00 94.00 93 LYS A O 1
ATOM 721 N N . GLY A 1 94 ? 3.317 16.960 4.902 1.00 91.12 94 GLY A N 1
ATOM 722 C CA . GLY A 1 94 ? 4.289 16.852 3.816 1.00 91.12 94 GLY A CA 1
ATOM 723 C C . GLY A 1 94 ? 5.685 16.402 4.251 1.00 91.12 94 GLY A C 1
ATOM 724 O O . GLY A 1 94 ? 6.462 15.975 3.388 1.00 91.12 94 GLY A O 1
ATOM 725 N N . ASP A 1 95 ? 6.003 16.432 5.548 1.00 93.19 95 ASP A N 1
ATOM 726 C CA . ASP A 1 95 ? 7.276 15.927 6.064 1.00 93.19 95 ASP A CA 1
ATOM 727 C C . ASP A 1 95 ? 7.337 14.397 5.995 1.00 93.19 95 ASP A C 1
ATOM 729 O O . ASP A 1 95 ? 6.318 13.704 6.012 1.00 93.19 95 ASP A O 1
ATOM 733 N N . LEU A 1 96 ? 8.555 13.856 5.916 1.00 92.69 96 LEU A N 1
ATOM 734 C CA . LEU A 1 96 ? 8.767 12.411 5.949 1.00 92.69 96 LEU A CA 1
ATOM 735 C C . LEU A 1 96 ? 8.430 11.851 7.332 1.00 92.69 96 LEU A C 1
ATOM 737 O O . LEU A 1 96 ? 8.923 12.334 8.356 1.00 92.69 96 LEU A O 1
ATOM 741 N N . VAL A 1 97 ? 7.642 10.780 7.346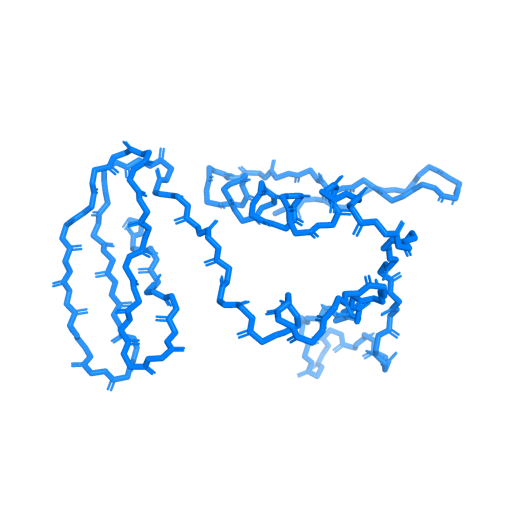 1.00 93.44 97 VAL A N 1
ATOM 742 C CA . VAL A 1 97 ? 7.361 10.010 8.551 1.00 93.44 97 VAL A CA 1
ATOM 743 C C . VAL A 1 97 ? 8.665 9.346 9.012 1.00 93.44 97 VAL A C 1
ATOM 745 O O . VAL A 1 97 ? 9.279 8.588 8.255 1.00 93.44 97 VAL A O 1
ATOM 748 N N . PRO A 1 98 ? 9.132 9.629 10.241 1.00 93.06 98 PRO A N 1
ATOM 749 C CA . PRO A 1 98 ? 10.419 9.150 10.713 1.00 93.06 98 PRO A 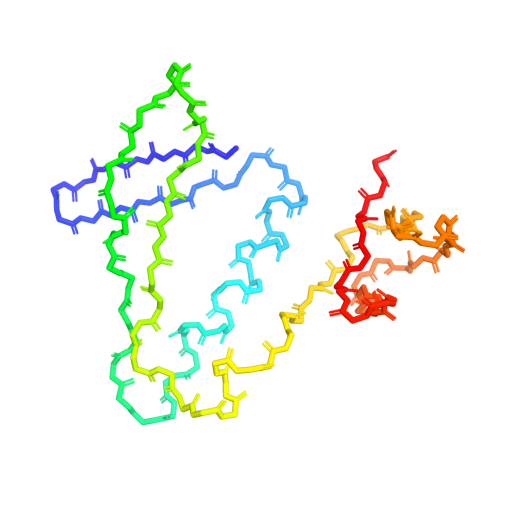CA 1
ATOM 750 C C . PRO A 1 98 ? 10.446 7.631 10.889 1.00 93.06 98 PRO A C 1
ATOM 752 O O . PRO A 1 98 ? 9.443 6.976 11.181 1.00 93.06 98 PRO A O 1
ATOM 755 N N . ILE A 1 99 ? 11.654 7.084 10.778 1.00 92.50 99 ILE A N 1
ATOM 756 C CA . ILE A 1 99 ? 11.937 5.682 11.069 1.00 92.50 99 ILE A CA 1
ATOM 757 C C . ILE A 1 99 ? 12.285 5.546 12.551 1.00 92.50 99 ILE A C 1
ATOM 759 O O . ILE A 1 99 ? 13.142 6.259 13.079 1.00 92.50 99 ILE A O 1
ATOM 763 N N . CYS A 1 100 ? 11.668 4.580 13.222 1.00 92.94 100 CYS A N 1
ATOM 764 C CA . CYS A 1 100 ? 11.999 4.208 14.590 1.00 92.94 100 CYS A CA 1
ATOM 765 C C . CYS A 1 100 ? 12.033 2.682 14.723 1.00 92.94 100 CYS A C 1
ATOM 767 O O . CYS A 1 100 ? 11.175 1.981 14.193 1.00 92.94 100 CYS A O 1
ATOM 769 N N . CYS A 1 101 ? 13.051 2.146 15.403 1.00 90.69 101 CYS A N 1
ATOM 770 C CA . CYS A 1 101 ? 13.250 0.697 15.556 1.00 90.69 101 CYS A CA 1
ATOM 771 C C . CYS A 1 101 ? 13.258 -0.081 14.218 1.00 90.69 101 CYS A C 1
ATOM 773 O O . CYS A 1 101 ? 12.804 -1.222 14.159 1.00 90.69 101 CYS A O 1
ATOM 775 N N . GLY A 1 102 ? 13.771 0.541 13.148 1.00 86.12 102 GLY A N 1
ATOM 776 C CA . GLY A 1 102 ? 13.914 -0.076 11.824 1.00 86.12 102 GLY A CA 1
ATOM 777 C C . GLY A 1 102 ? 12.642 -0.106 10.970 1.00 86.12 102 GLY A C 1
ATOM 778 O O . GLY A 1 102 ? 12.653 -0.734 9.916 1.00 86.12 102 GLY A O 1
ATOM 779 N N . LYS A 1 103 ? 11.556 0.551 11.398 1.00 87.94 103 LYS A N 1
ATOM 780 C CA . LYS A 1 103 ? 10.300 0.660 10.638 1.00 87.94 103 LYS A CA 1
ATOM 781 C C . LYS A 1 103 ? 9.822 2.107 10.576 1.00 87.94 103 LYS A C 1
ATOM 783 O O . LYS A 1 103 ? 10.136 2.897 11.466 1.00 87.94 103 LYS A O 1
ATOM 788 N N . VAL A 1 104 ? 9.064 2.438 9.532 1.00 90.94 104 VAL A N 1
ATOM 789 C CA . VAL A 1 104 ? 8.302 3.695 9.466 1.00 90.94 104 VAL A CA 1
ATOM 790 C C . VAL A 1 104 ? 7.324 3.717 10.643 1.00 90.94 104 VAL A C 1
ATOM 792 O O . VAL A 1 104 ? 6.750 2.682 10.982 1.00 90.94 104 VAL A O 1
ATOM 795 N N . MET A 1 105 ? 7.212 4.854 11.327 1.00 93.75 105 MET A N 1
ATOM 796 C CA . MET A 1 105 ? 6.267 5.011 12.436 1.00 93.75 105 MET A CA 1
ATOM 797 C C . MET A 1 105 ? 4.818 5.056 11.927 1.00 93.75 105 MET A C 1
ATOM 799 O O . MET A 1 105 ? 4.563 5.520 10.821 1.00 93.75 105 MET A O 1
ATOM 803 N N . GLU A 1 106 ? 3.871 4.601 12.744 1.00 91.56 106 GLU A N 1
ATOM 804 C CA . GLU A 1 106 ? 2.441 4.627 12.415 1.00 91.56 106 GLU A CA 1
ATOM 805 C C . GLU A 1 106 ? 1.901 6.050 12.567 1.00 91.56 106 GLU A C 1
ATOM 807 O O . GLU A 1 106 ? 2.170 6.699 13.582 1.00 91.56 106 GLU A O 1
ATOM 812 N N . ILE A 1 107 ? 1.136 6.539 11.591 1.00 92.12 107 ILE A N 1
ATOM 813 C CA . ILE A 1 107 ? 0.419 7.814 11.710 1.00 92.12 107 ILE A CA 1
ATOM 814 C C . ILE A 1 107 ? -0.773 7.597 12.643 1.00 92.12 107 ILE A C 1
ATOM 816 O O . ILE A 1 107 ? -1.592 6.710 12.416 1.00 92.12 107 ILE A O 1
ATOM 820 N N . MET A 1 108 ? -0.855 8.393 13.707 1.00 85.50 108 MET A N 1
ATOM 821 C CA . 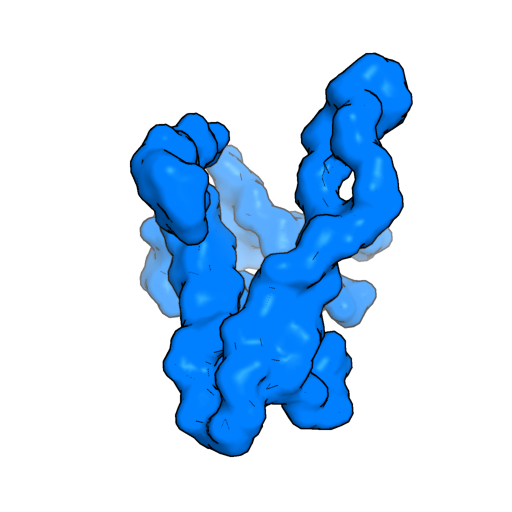MET A 1 108 ? -2.037 8.445 14.559 1.00 85.50 108 MET A CA 1
ATOM 822 C C . MET A 1 108 ? -2.996 9.485 13.983 1.00 85.50 108 MET A C 1
ATOM 824 O O . MET A 1 108 ? -2.596 10.638 13.797 1.00 85.50 108 MET A O 1
ATOM 828 N N . ASP A 1 109 ? -4.216 9.033 13.695 1.00 64.62 109 ASP A N 1
ATOM 829 C CA . ASP A 1 109 ? -5.368 9.856 13.306 1.00 64.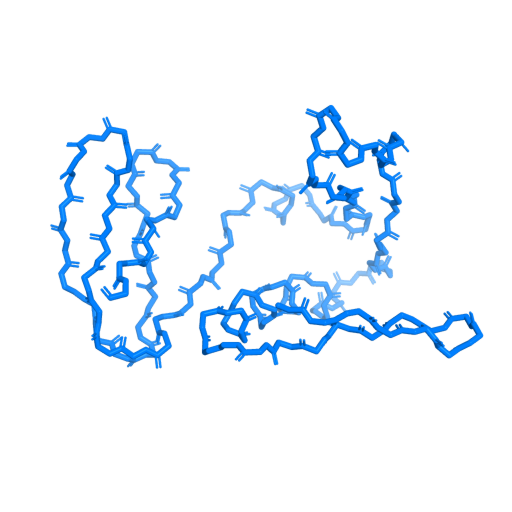62 109 ASP A CA 1
ATOM 830 C C . ASP A 1 109 ? -5.754 10.839 14.428 1.00 64.62 109 ASP A C 1
ATOM 832 O O . ASP A 1 109 ? -5.823 10.398 15.605 1.00 64.62 109 ASP A O 1
#

Radius of gyration: 15.62 Å; Cα contacts (8 Å, |Δi|>4): 167; chains: 1; bounding box: 31×36×40 Å